Protein AF-A0A8H9JBG4-F1 (afdb_monomer_lite)

pLDDT: mean 81.18, std 15.0, range [40.38, 97.19]

Sequence (43 aa):
MAEPAAIPNIDIPHDAIAIFCEKWGITELALFGSVLRDDFTPR

Structure (mmCIF, N/CA/C/O backbone):
data_AF-A0A8H9JBG4-F1
#
_entry.id   AF-A0A8H9JBG4-F1
#
loop_
_atom_site.group_PDB
_atom_site.id
_atom_site.type_symbol
_atom_site.label_atom_id
_atom_site.label_alt_id
_atom_site.label_comp_id
_atom_site.label_asym_id
_atom_site.label_entity_id
_atom_site.label_seq_id
_atom_site.pdbx_PDB_ins_code
_atom_site.Cartn_x
_atom_site.Cartn_y
_atom_site.Cartn_z
_atom_site.occupancy
_atom_site.B_iso_or_equiv
_atom_site.auth_seq_id
_atom_site.auth_comp_id
_atom_sit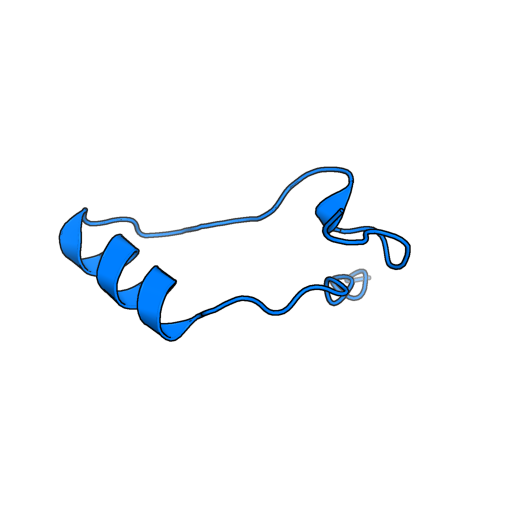e.auth_asym_id
_atom_site.auth_atom_id
_atom_site.pdbx_PDB_model_num
ATOM 1 N N . MET A 1 1 ? -8.536 10.182 -20.037 1.00 40.38 1 MET A N 1
ATOM 2 C CA . MET A 1 1 ? -7.417 9.299 -20.420 1.00 40.38 1 MET A CA 1
ATOM 3 C C . MET A 1 1 ? -6.815 8.808 -19.121 1.00 40.38 1 MET A C 1
ATOM 5 O O . MET A 1 1 ? -6.192 9.608 -18.446 1.00 40.38 1 MET A O 1
ATOM 9 N N . ALA A 1 2 ? -7.140 7.586 -18.694 1.00 47.22 2 ALA A N 1
ATOM 10 C CA . ALA A 1 2 ? -6.515 6.995 -17.515 1.00 47.22 2 ALA A CA 1
ATOM 11 C C . ALA A 1 2 ? -5.142 6.475 -17.950 1.00 47.22 2 ALA A C 1
ATOM 13 O O . ALA A 1 2 ? -5.064 5.646 -18.856 1.00 47.22 2 ALA A O 1
ATOM 14 N N . GLU A 1 3 ? -4.078 7.035 -17.383 1.00 54.91 3 GLU A N 1
ATOM 15 C CA . GLU A 1 3 ? -2.725 6.500 -17.526 1.00 54.91 3 GLU A CA 1
ATOM 16 C C . GLU A 1 3 ? -2.725 5.051 -17.008 1.00 54.91 3 GLU A C 1
ATOM 18 O O . GLU A 1 3 ? -3.348 4.785 -15.974 1.00 54.91 3 GLU A O 1
ATOM 23 N N . PRO A 1 4 ? -2.109 4.084 -17.713 1.00 53.44 4 PRO A N 1
ATOM 24 C CA . PRO A 1 4 ? -1.985 2.739 -17.176 1.00 53.44 4 PRO A CA 1
ATOM 25 C C . PRO A 1 4 ? -1.123 2.844 -15.919 1.00 53.44 4 PRO A C 1
ATOM 27 O O . PRO A 1 4 ? 0.014 3.307 -15.987 1.00 53.44 4 PRO A O 1
ATOM 30 N N . ALA A 1 5 ? -1.685 2.474 -14.767 1.00 57.34 5 ALA A N 1
ATOM 31 C CA . ALA A 1 5 ? -0.930 2.372 -13.529 1.00 57.34 5 ALA A CA 1
ATOM 32 C C . ALA A 1 5 ? 0.260 1.441 -13.792 1.00 57.34 5 ALA A C 1
ATOM 34 O O . ALA A 1 5 ? 0.067 0.258 -14.079 1.00 57.34 5 ALA A O 1
ATOM 35 N N . ALA A 1 6 ? 1.469 2.006 -13.794 1.00 57.72 6 ALA A N 1
ATOM 36 C CA . ALA A 1 6 ? 2.702 1.263 -13.990 1.00 57.72 6 ALA A CA 1
ATOM 37 C C . ALA A 1 6 ? 2.731 0.104 -12.990 1.00 57.72 6 ALA A C 1
ATOM 39 O O . ALA A 1 6 ? 2.526 0.307 -11.791 1.00 57.72 6 ALA A O 1
ATOM 40 N N . ILE A 1 7 ? 2.905 -1.115 -13.495 1.00 61.12 7 ILE A N 1
ATOM 41 C CA . ILE A 1 7 ? 2.948 -2.312 -12.663 1.00 61.12 7 ILE A CA 1
ATOM 42 C C . ILE A 1 7 ? 4.354 -2.324 -12.052 1.00 61.12 7 ILE A C 1
ATOM 44 O O . ILE A 1 7 ? 5.321 -2.441 -12.806 1.00 61.12 7 ILE A O 1
ATOM 48 N N . PRO A 1 8 ? 4.510 -2.133 -10.732 1.00 65.75 8 PRO A N 1
ATOM 49 C CA . PRO A 1 8 ? 5.831 -2.034 -10.127 1.00 65.75 8 PRO A CA 1
ATOM 50 C C . PRO A 1 8 ? 6.617 -3.334 -10.348 1.00 65.75 8 PRO A C 1
ATOM 52 O O . PRO A 1 8 ? 6.076 -4.428 -10.193 1.00 65.75 8 PRO A O 1
ATOM 55 N N . ASN A 1 9 ? 7.905 -3.223 -10.684 1.00 74.50 9 ASN A N 1
ATOM 56 C CA . ASN A 1 9 ? 8.784 -4.361 -10.999 1.00 74.50 9 ASN A CA 1
ATOM 57 C C . ASN A 1 9 ? 9.301 -5.096 -9.738 1.00 74.50 9 ASN A C 1
ATOM 59 O O . ASN A 1 9 ? 10.419 -5.611 -9.704 1.00 74.50 9 ASN A O 1
ATOM 63 N N . ILE A 1 10 ? 8.502 -5.103 -8.670 1.00 81.44 10 ILE A N 1
ATOM 64 C CA . ILE A 1 10 ? 8.824 -5.717 -7.380 1.00 81.44 10 ILE A CA 1
ATOM 65 C C . ILE A 1 10 ? 7.717 -6.678 -6.963 1.00 81.44 10 ILE A C 1
ATOM 67 O O . ILE A 1 10 ? 6.537 -6.433 -7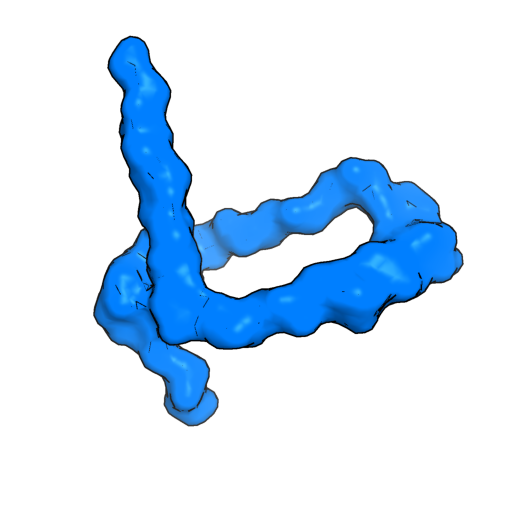.207 1.00 81.44 10 ILE A O 1
ATOM 71 N N . ASP A 1 11 ? 8.106 -7.765 -6.300 1.00 86.06 11 ASP A N 1
ATOM 72 C CA . ASP A 1 11 ? 7.146 -8.673 -5.684 1.00 86.06 11 ASP A CA 1
ATOM 73 C C . ASP A 1 11 ? 6.521 -7.992 -4.460 1.00 86.06 11 ASP A C 1
ATOM 75 O O . ASP A 1 11 ? 7.219 -7.607 -3.517 1.00 86.06 11 ASP A O 1
ATOM 79 N N . ILE A 1 12 ? 5.204 -7.783 -4.504 1.00 86.88 12 ILE A N 1
ATOM 80 C CA . ILE A 1 12 ? 4.446 -7.180 -3.407 1.00 86.88 12 ILE A CA 1
ATOM 81 C C . ILE A 1 12 ? 3.703 -8.307 -2.674 1.00 86.88 12 ILE A C 1
ATOM 83 O O . ILE A 1 12 ? 2.794 -8.911 -3.255 1.00 86.88 12 ILE A O 1
ATOM 87 N N . PRO A 1 13 ? 4.017 -8.582 -1.392 1.00 91.19 13 PRO A N 1
ATOM 88 C CA . PRO A 1 13 ? 3.350 -9.624 -0.618 1.00 91.19 13 PRO A CA 1
ATOM 89 C C . PRO A 1 13 ? 1.976 -9.139 -0.131 1.00 91.19 13 PRO A C 1
ATOM 91 O O . PRO A 1 13 ? 1.804 -8.731 1.019 1.00 91.19 13 PRO A O 1
ATOM 94 N N . HIS A 1 14 ? 0.987 -9.186 -1.022 1.00 90.50 14 HIS A N 1
ATOM 95 C CA . HIS A 1 14 ? -0.368 -8.675 -0.788 1.00 90.50 14 HIS A CA 1
ATOM 96 C C . HIS A 1 14 ? -1.035 -9.278 0.457 1.00 90.50 14 HIS A C 1
ATOM 98 O O . HIS A 1 14 ? -1.701 -8.559 1.191 1.00 90.50 14 HIS A O 1
ATOM 104 N N . ASP A 1 15 ? -0.815 -10.567 0.727 1.00 94.06 15 ASP A N 1
ATOM 105 C CA . ASP A 1 15 ? -1.415 -11.272 1.869 1.00 94.06 15 ASP A CA 1
ATOM 106 C C . ASP A 1 15 ? -0.905 -10.728 3.216 1.00 94.06 15 ASP A C 1
ATOM 108 O O . ASP A 1 15 ? -1.676 -10.369 4.104 1.00 94.06 15 ASP A O 1
ATOM 112 N N . ALA A 1 16 ? 0.413 -10.532 3.329 1.00 95.12 16 ALA A N 1
ATOM 113 C CA . ALA A 1 16 ? 1.023 -9.939 4.517 1.00 95.12 16 ALA A CA 1
ATOM 114 C C . ALA A 1 16 ? 0.588 -8.477 4.719 1.00 95.12 16 ALA A C 1
ATOM 116 O O . ALA A 1 16 ? 0.386 -8.040 5.854 1.00 95.12 16 ALA A O 1
ATOM 117 N N . ILE A 1 17 ? 0.426 -7.729 3.622 1.00 93.81 17 ILE A N 1
ATOM 118 C CA . ILE A 1 17 ? -0.075 -6.350 3.652 1.00 93.81 17 ILE A CA 1
ATOM 119 C C . ILE A 1 17 ? -1.540 -6.317 4.093 1.00 93.81 17 ILE A C 1
ATOM 121 O O . ILE A 1 17 ? -1.886 -5.481 4.921 1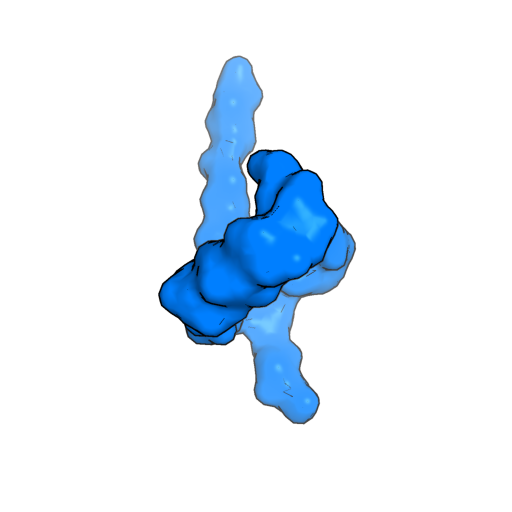.00 93.81 17 ILE A O 1
ATOM 125 N N . ALA A 1 18 ? -2.383 -7.236 3.618 1.00 93.94 18 ALA A N 1
ATOM 126 C CA . ALA A 1 18 ? -3.781 -7.328 4.033 1.00 93.94 18 ALA A CA 1
ATOM 127 C C . ALA A 1 18 ? -3.897 -7.588 5.541 1.00 93.94 18 ALA A C 1
ATOM 129 O O . ALA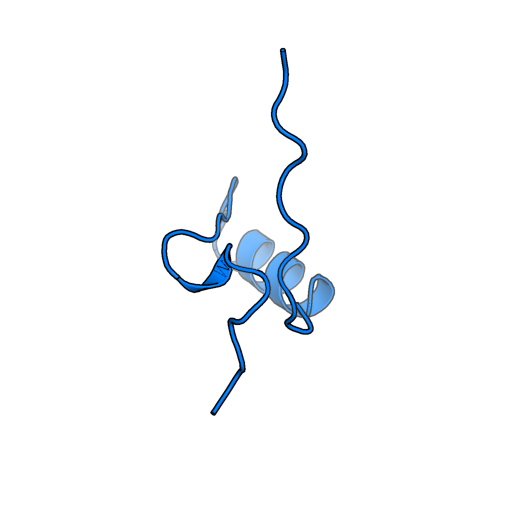 A 1 18 ? -4.543 -6.810 6.243 1.00 93.94 18 ALA A O 1
ATOM 130 N N . ILE A 1 19 ? -3.164 -8.581 6.059 1.00 96.38 19 ILE A N 1
ATOM 131 C CA . ILE A 1 19 ? -3.116 -8.884 7.500 1.00 96.38 19 ILE A CA 1
ATOM 132 C C . ILE A 1 19 ? -2.645 -7.662 8.300 1.00 96.38 19 ILE A C 1
ATOM 134 O O . ILE A 1 19 ? -3.178 -7.357 9.371 1.00 96.38 19 ILE A O 1
ATOM 138 N N . PHE A 1 20 ? -1.640 -6.946 7.793 1.00 96.25 20 PHE A N 1
ATOM 139 C CA . PHE A 1 20 ? -1.171 -5.708 8.404 1.00 96.25 20 PHE A CA 1
ATOM 140 C C . PHE A 1 20 ? -2.270 -4.634 8.415 1.00 96.25 20 PHE A C 1
ATOM 142 O O . PHE A 1 20 ? -2.545 -4.061 9.469 1.00 96.25 20 PHE A O 1
ATOM 149 N N . CYS A 1 21 ? -2.933 -4.387 7.287 1.00 96.25 21 CYS A N 1
ATOM 150 C CA . CYS A 1 21 ? -4.006 -3.404 7.183 1.00 96.25 21 CYS A CA 1
ATOM 151 C C . CYS A 1 21 ? -5.180 -3.732 8.111 1.00 96.25 21 CYS A C 1
ATOM 153 O O . CYS A 1 21 ? -5.635 -2.847 8.834 1.00 96.25 21 CYS A O 1
ATOM 155 N N . GLU A 1 22 ? -5.615 -4.991 8.167 1.00 95.69 22 GLU A N 1
ATOM 156 C CA . GLU A 1 22 ? -6.687 -5.444 9.060 1.00 95.69 22 GLU A CA 1
ATOM 157 C C . GLU A 1 22 ? -6.324 -5.250 10.534 1.00 95.69 22 GLU A C 1
ATOM 159 O O . GLU A 1 22 ? -7.132 -4.749 11.317 1.00 95.69 22 GLU A O 1
ATOM 164 N N . LYS A 1 23 ? -5.085 -5.580 10.916 1.00 96.88 23 LYS A N 1
ATOM 165 C CA . LYS A 1 23 ? -4.616 -5.458 12.301 1.00 96.88 23 LYS A CA 1
ATOM 166 C C . LYS A 1 23 ? -4.633 -4.015 12.814 1.00 96.88 23 LYS A C 1
ATOM 168 O O . LYS A 1 23 ? -4.862 -3.801 14.004 1.00 96.88 23 LYS A O 1
ATOM 173 N N . TRP A 1 24 ? -4.360 -3.046 11.944 1.00 97.19 24 TRP A N 1
ATOM 174 C CA . TRP A 1 24 ? -4.241 -1.631 12.311 1.00 97.19 24 TRP A CA 1
ATOM 175 C C . TRP A 1 24 ? -5.411 -0.763 11.819 1.00 97.19 24 TRP A C 1
ATOM 177 O O . TRP A 1 24 ? -5.416 0.437 12.083 1.00 97.19 24 TRP A O 1
ATOM 187 N N . GLY A 1 25 ? -6.402 -1.346 11.136 1.00 95.75 25 GLY A N 1
ATOM 188 C CA . GLY A 1 25 ? -7.558 -0.627 10.591 1.00 95.75 25 GLY A CA 1
ATOM 189 C C . GLY A 1 25 ? -7.210 0.330 9.445 1.00 95.75 25 GLY A C 1
ATOM 190 O O . GLY A 1 25 ? -7.785 1.412 9.351 1.00 95.75 25 GLY A O 1
ATOM 191 N N . ILE A 1 26 ? -6.244 -0.032 8.599 1.00 95.69 26 ILE A N 1
ATOM 192 C CA . ILE A 1 26 ? -5.805 0.789 7.463 1.00 95.69 26 ILE A CA 1
ATOM 193 C C . ILE A 1 26 ? -6.727 0.536 6.271 1.00 95.69 26 ILE A C 1
ATOM 195 O O . ILE A 1 26 ? -6.819 -0.587 5.781 1.00 95.69 26 ILE A O 1
ATOM 199 N N . THR A 1 27 ? -7.367 1.593 5.777 1.00 91.94 27 THR A N 1
ATOM 200 C CA . THR A 1 27 ? -8.315 1.511 4.655 1.00 91.94 27 THR A CA 1
ATOM 201 C C . THR A 1 27 ? -7.638 1.567 3.284 1.00 91.94 27 THR A C 1
ATOM 203 O O . THR A 1 27 ? -8.183 1.046 2.318 1.00 91.94 27 THR A O 1
ATOM 206 N N . GLU A 1 28 ? -6.462 2.195 3.179 1.00 90.56 28 GLU A N 1
ATOM 207 C CA . GLU A 1 28 ? -5.744 2.348 1.911 1.00 90.56 28 GLU A CA 1
ATOM 208 C C . GLU A 1 28 ? -4.227 2.365 2.128 1.00 90.56 28 GLU A C 1
ATOM 210 O O . GLU A 1 28 ? -3.724 2.991 3.065 1.00 90.56 28 GLU A O 1
ATOM 215 N N . LEU A 1 29 ? -3.501 1.675 1.247 1.00 90.44 29 LEU A N 1
ATOM 216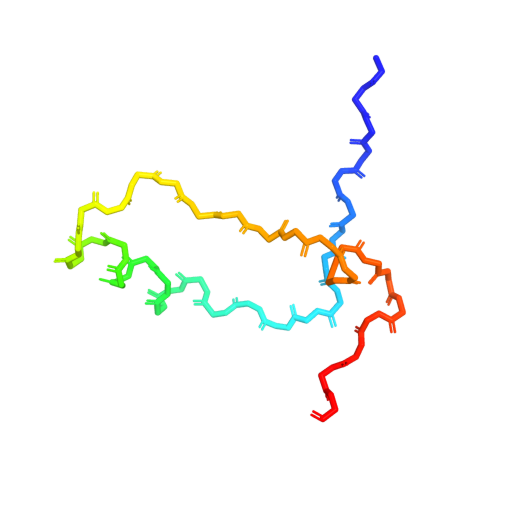 C CA . LEU A 1 29 ? -2.045 1.665 1.198 1.00 90.44 29 LEU A CA 1
ATOM 217 C C . LEU A 1 29 ? -1.603 1.874 -0.250 1.00 90.44 29 LEU A C 1
ATOM 219 O O . LEU A 1 29 ? -2.046 1.163 -1.148 1.00 90.44 29 LEU A O 1
ATOM 223 N N . ALA A 1 30 ? -0.724 2.851 -0.466 1.00 88.81 30 ALA A N 1
ATOM 224 C CA . ALA A 1 30 ? -0.266 3.243 -1.790 1.00 88.81 30 ALA A CA 1
ATOM 225 C C . ALA A 1 30 ? 1.257 3.404 -1.827 1.00 88.81 30 ALA A C 1
ATOM 227 O O . ALA A 1 30 ? 1.894 3.789 -0.843 1.00 88.81 30 ALA A O 1
ATOM 228 N N . LEU A 1 31 ? 1.832 3.098 -2.988 1.00 86.75 31 LEU A N 1
ATOM 229 C CA . LEU A 1 31 ? 3.252 3.246 -3.273 1.00 86.75 31 LEU A CA 1
ATOM 230 C C . LEU A 1 31 ? 3.483 4.542 -4.049 1.00 86.75 31 LEU A C 1
ATOM 232 O O . LEU A 1 31 ? 2.753 4.853 -4.988 1.00 86.75 31 LEU A O 1
ATOM 236 N N . PHE A 1 32 ? 4.520 5.287 -3.673 1.00 86.00 32 PHE A N 1
ATOM 237 C CA . PHE A 1 32 ? 4.835 6.579 -4.278 1.00 86.00 32 PHE A CA 1
ATOM 238 C C . PHE A 1 32 ? 6.322 6.685 -4.608 1.00 86.00 32 PHE A C 1
ATOM 240 O O . PHE A 1 32 ? 7.174 6.107 -3.933 1.00 86.00 32 PHE A O 1
ATOM 247 N N . GLY A 1 33 ? 6.640 7.485 -5.625 1.00 84.19 33 GLY A N 1
ATOM 248 C CA . GLY A 1 33 ? 8.017 7.808 -5.988 1.00 84.19 33 GLY A CA 1
ATOM 249 C C . GLY A 1 33 ? 8.663 6.783 -6.918 1.00 84.19 33 GLY A C 1
ATOM 250 O O . GLY A 1 33 ? 8.019 6.240 -7.813 1.00 84.19 33 GLY A O 1
ATOM 251 N N . SER A 1 34 ? 9.968 6.560 -6.741 1.00 84.94 34 SER A N 1
ATOM 252 C CA . SER A 1 34 ? 10.809 5.786 -7.668 1.00 84.94 34 SER A CA 1
ATOM 253 C C . SER A 1 34 ? 10.353 4.343 -7.878 1.00 84.94 34 SER A C 1
ATOM 255 O O . SER A 1 34 ? 10.640 3.796 -8.934 1.00 84.94 34 SER A O 1
ATOM 257 N N . VAL A 1 35 ? 9.612 3.767 -6.931 1.00 84.12 35 VAL A N 1
ATOM 258 C CA . VAL A 1 35 ? 9.041 2.410 -6.995 1.00 84.12 35 VAL A CA 1
ATOM 259 C C . VAL A 1 35 ? 8.012 2.213 -8.113 1.00 84.12 35 VAL A C 1
ATOM 261 O O . VAL A 1 35 ? 7.794 1.091 -8.552 1.00 84.12 35 VAL A O 1
ATOM 264 N N . LEU A 1 36 ? 7.403 3.296 -8.606 1.00 81.94 36 LEU A N 1
ATOM 265 C CA . LEU A 1 36 ? 6.457 3.254 -9.728 1.00 81.94 36 LEU A CA 1
ATOM 266 C C . LEU A 1 36 ? 7.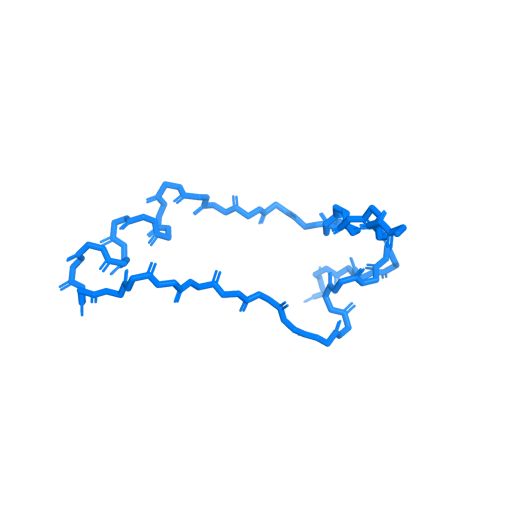157 3.176 -11.092 1.00 81.94 36 LEU A C 1
ATOM 268 O O . LEU A 1 36 ? 6.493 3.072 -12.117 1.00 81.94 36 LEU A O 1
ATOM 272 N N . ARG A 1 37 ? 8.488 3.298 -11.120 1.00 80.50 37 ARG A N 1
ATOM 273 C CA . ARG A 1 37 ? 9.273 3.225 -12.352 1.00 80.50 37 ARG A CA 1
ATOM 274 C C . ARG A 1 37 ? 9.607 1.770 -12.654 1.00 80.50 37 ARG A C 1
ATOM 276 O O . ARG A 1 37 ? 9.964 1.017 -11.753 1.00 80.50 37 ARG A O 1
ATOM 283 N N . ASP A 1 38 ? 9.609 1.423 -13.932 1.00 75.06 38 ASP A N 1
ATOM 284 C CA . ASP A 1 38 ? 9.888 0.062 -14.406 1.00 75.06 38 ASP A CA 1
ATOM 285 C C . ASP A 1 38 ? 11.329 -0.396 -14.107 1.00 75.06 38 ASP A C 1
ATOM 287 O O . ASP A 1 38 ? 11.591 -1.582 -13.946 1.00 75.06 38 ASP A O 1
ATOM 291 N N . ASP A 1 39 ? 12.266 0.552 -13.984 1.00 77.44 39 ASP A N 1
ATOM 292 C CA . ASP A 1 39 ? 13.686 0.294 -13.686 1.00 77.44 39 ASP A CA 1
ATOM 293 C C . ASP A 1 39 ? 13.976 0.195 -12.172 1.00 77.44 39 ASP A C 1
ATOM 295 O O . ASP A 1 39 ? 15.127 0.106 -11.737 1.00 77.44 39 ASP A O 1
ATOM 299 N N . PHE A 1 40 ? 12.940 0.252 -11.329 1.00 80.00 40 PHE A N 1
ATOM 300 C CA . PHE A 1 40 ? 13.115 0.128 -9.889 1.00 80.00 40 PHE A CA 1
ATOM 301 C C . PHE A 1 40 ? 13.469 -1.313 -9.522 1.00 80.00 40 PHE A C 1
ATOM 303 O O . PHE A 1 40 ? 12.693 -2.241 -9.739 1.00 80.00 40 PHE A O 1
ATOM 310 N N . THR A 1 41 ? 14.652 -1.492 -8.938 1.00 75.50 41 THR A N 1
ATOM 311 C CA . THR A 1 41 ? 15.147 -2.793 -8.486 1.00 75.50 41 THR A CA 1
ATOM 312 C C . THR A 1 41 ? 15.361 -2.775 -6.970 1.00 75.50 41 THR A C 1
ATOM 314 O O . THR A 1 41 ? 15.881 -1.789 -6.437 1.00 75.50 41 THR A O 1
ATOM 317 N N . PRO A 1 42 ? 14.964 -3.841 -6.250 1.00 70.19 42 PRO A N 1
ATOM 318 C CA . PRO A 1 42 ? 15.252 -3.984 -4.830 1.00 70.19 42 PRO A CA 1
ATOM 319 C C . PRO A 1 42 ? 16.735 -4.350 -4.691 1.00 70.19 42 PRO A C 1
ATOM 321 O O . PRO A 1 42 ? 17.128 -5.479 -4.978 1.00 70.19 42 PRO A O 1
ATOM 324 N N . ARG A 1 43 ? 17.575 -3.369 -4.357 1.00 66.69 43 ARG A N 1
ATOM 325 C CA . ARG A 1 43 ? 19.008 -3.579 -4.106 1.00 66.69 43 ARG A CA 1
ATOM 326 C C . ARG A 1 43 ? 19.296 -3.966 -2.664 1.00 66.69 43 ARG A C 1
ATOM 328 O O . ARG A 1 43 ? 18.540 -3.511 -1.779 1.00 66.69 43 ARG A O 1
#

Foldseek 3Di:
DDDPQQDFCDDDPVVVVVVVCVVVVNPDDDDDDPRSDNPDDDD

Radius of gyration: 12.58 Å; chains: 1; bounding box: 27×21×33 Å

Secondary structure (DSSP, 8-state):
-PPP----SS---HHHHHHHHHHHT-------GGGGSTT----